Protein AF-A0A2V9Q1I7-F1 (afdb_monomer_lite)

Secondary structure (DSSP, 8-state):
--HHHHHHHTT--EEEE--TT----S-GGG---EEEE-TT-GGGTTHHHHHHS-TT-SSS--THHHHHHHHHT--

pLDDT: mean 85.2, std 11.43, range [52.09, 97.31]

Sequence (75 aa):
MALLQRVCELDLEGIVAKQKVGPYVIEREHSTWFKILNRGYSQKDGREELFERERHQEPVAGWHSCVLACEAVSE

Radius of gyration: 19.27 Å; chains: 1; bounding box: 58×26×42 Å

Foldseek 3Di:
DDPQVVCLVVLHQFDWDADPPDDDDPDPVRGPIDTDGDPVNDVVVCPVVVVVPPPQPDPDGDCVVVVVVVVVVVD

Structure (mmCIF, N/CA/C/O backbone):
data_AF-A0A2V9Q1I7-F1
#
_entry.id   AF-A0A2V9Q1I7-F1
#
loop_
_atom_site.group_PDB
_atom_site.id
_atom_site.type_symbol
_atom_site.label_atom_id
_atom_site.label_alt_id
_atom_site.label_comp_id
_atom_site.label_asym_id
_atom_site.label_entity_id
_atom_site.label_seq_id
_atom_site.pdbx_PDB_ins_code
_atom_site.Cartn_x
_atom_site.Cartn_y
_atom_site.Cartn_z
_atom_site.occupancy
_atom_site.B_iso_or_equiv
_atom_site.auth_seq_id
_atom_site.auth_comp_id
_atom_site.auth_asym_id
_atom_site.auth_atom_id
_atom_site.pdbx_PDB_model_num
ATOM 1 N N . MET A 1 1 ? -22.919 1.488 -4.512 1.00 59.25 1 MET A N 1
ATOM 2 C CA . MET A 1 1 ? -21.860 1.769 -3.519 1.00 59.25 1 MET A CA 1
ATOM 3 C C . MET A 1 1 ? -20.537 1.898 -4.249 1.00 59.25 1 MET A C 1
ATOM 5 O O . MET A 1 1 ? -20.242 1.043 -5.076 1.00 59.25 1 MET A O 1
ATOM 9 N N . ALA A 1 2 ? -19.799 2.987 -4.031 1.00 87.75 2 ALA A N 1
ATOM 10 C CA . ALA A 1 2 ? -18.518 3.226 -4.698 1.00 87.75 2 ALA A CA 1
ATOM 11 C C . ALA A 1 2 ? -17.397 2.399 -4.039 1.00 87.75 2 ALA A C 1
ATOM 13 O O . ALA A 1 2 ? -17.391 2.236 -2.822 1.00 87.75 2 ALA A O 1
ATOM 14 N N . LEU A 1 3 ? -16.435 1.897 -4.824 1.00 94.81 3 LEU A N 1
ATOM 15 C CA . LEU A 1 3 ? -15.358 1.013 -4.341 1.00 94.81 3 LEU A CA 1
ATOM 16 C C . LEU A 1 3 ? -14.573 1.608 -3.157 1.00 94.81 3 LEU A C 1
ATOM 18 O O . LEU A 1 3 ? -14.302 0.903 -2.191 1.00 94.81 3 LEU A O 1
ATOM 22 N N . LEU A 1 4 ? -14.263 2.909 -3.201 1.00 94.75 4 LEU A N 1
ATOM 23 C CA . LEU A 1 4 ? -13.534 3.595 -2.128 1.00 94.75 4 LEU A CA 1
ATOM 24 C C . LEU A 1 4 ? -14.289 3.570 -0.795 1.00 94.75 4 LEU A C 1
ATOM 26 O O . LEU A 1 4 ? -13.677 3.370 0.245 1.00 94.75 4 LEU A O 1
ATOM 30 N N . GLN A 1 5 ? -15.615 3.710 -0.819 1.00 96.44 5 GLN A N 1
ATOM 31 C CA . GLN A 1 5 ? -16.419 3.636 0.398 1.00 96.44 5 GLN A CA 1
ATOM 32 C C . GLN A 1 5 ? -16.285 2.258 1.052 1.00 96.44 5 GLN A C 1
ATOM 34 O O . GLN A 1 5 ? -16.068 2.169 2.256 1.00 96.44 5 GLN A O 1
ATOM 39 N N . ARG A 1 6 ? -16.329 1.183 0.253 1.00 96.94 6 ARG A N 1
ATOM 40 C CA . ARG A 1 6 ? -16.188 -0.178 0.779 1.00 96.94 6 ARG A CA 1
ATOM 41 C C . ARG A 1 6 ? -14.791 -0.447 1.344 1.00 96.94 6 ARG A C 1
ATOM 43 O O . ARG A 1 6 ? -14.664 -1.141 2.343 1.00 96.94 6 ARG A O 1
ATOM 50 N N . VAL A 1 7 ? -13.760 0.115 0.715 1.00 97.06 7 VAL A N 1
ATOM 51 C CA . VAL A 1 7 ? -12.371 0.084 1.204 1.00 97.06 7 VAL A CA 1
ATOM 52 C C . VAL A 1 7 ? -12.261 0.767 2.569 1.00 97.06 7 VAL A C 1
ATOM 54 O O . VAL A 1 7 ? -11.640 0.200 3.463 1.00 97.06 7 VAL A O 1
ATOM 57 N N . CYS A 1 8 ? -12.903 1.927 2.754 1.00 96.38 8 CYS A N 1
ATOM 58 C CA . CYS A 1 8 ? -12.931 2.618 4.044 1.00 96.38 8 CYS A CA 1
ATOM 59 C C . CYS A 1 8 ? -13.692 1.826 5.119 1.00 96.38 8 CYS A C 1
ATOM 61 O O . CYS A 1 8 ? -13.198 1.694 6.231 1.00 96.38 8 CYS A O 1
ATOM 63 N N . GLU A 1 9 ? -14.866 1.271 4.795 1.00 96.75 9 GLU A N 1
ATOM 64 C CA . GLU A 1 9 ? -15.673 0.455 5.724 1.00 96.75 9 GLU A CA 1
ATOM 65 C C . GLU A 1 9 ? -14.942 -0.799 6.226 1.00 96.75 9 GLU A C 1
ATOM 67 O O . GLU A 1 9 ? -15.229 -1.286 7.315 1.00 96.75 9 GLU A O 1
ATOM 72 N N . LEU A 1 10 ? -14.030 -1.339 5.415 1.00 96.56 10 LEU A N 1
ATOM 73 C CA . LEU A 1 10 ? -13.226 -2.518 5.736 1.00 96.56 10 LEU A CA 1
ATOM 74 C C . LEU A 1 10 ? -11.852 -2.173 6.325 1.00 96.56 10 LEU A C 1
ATOM 76 O O . LEU A 1 10 ? -11.057 -3.084 6.535 1.00 96.56 10 LEU A O 1
ATOM 80 N N . ASP A 1 11 ? -11.566 -0.888 6.550 1.00 96.62 11 ASP A N 1
ATOM 81 C CA . ASP A 1 11 ? -10.277 -0.398 7.049 1.00 96.62 11 ASP A CA 1
ATOM 82 C C . ASP A 1 11 ? -9.068 -0.901 6.232 1.00 96.62 11 ASP A C 1
ATOM 84 O O . ASP A 1 11 ? -8.025 -1.299 6.747 1.00 96.62 11 ASP A O 1
ATOM 88 N N . LEU A 1 12 ? -9.215 -0.904 4.906 1.00 96.56 12 LEU A N 1
ATOM 89 C CA . LEU A 1 12 ? -8.120 -1.213 3.989 1.00 96.56 12 LEU A CA 1
ATOM 90 C C . LEU A 1 12 ? -7.311 0.056 3.682 1.00 96.56 12 LEU A C 1
ATOM 92 O O . LEU A 1 12 ? -7.844 1.168 3.705 1.00 96.56 12 LEU A O 1
ATOM 96 N N . GLU A 1 13 ? -6.034 -0.110 3.317 1.00 96.31 13 GLU A N 1
ATOM 97 C CA . GLU A 1 13 ? -5.121 1.013 3.043 1.00 96.31 13 GLU A CA 1
ATOM 98 C C . GLU A 1 13 ? -5.603 1.918 1.897 1.00 96.31 13 GLU A C 1
ATOM 100 O O . GLU A 1 13 ? -5.436 3.139 1.939 1.00 96.31 13 GLU A O 1
ATOM 105 N N . GLY A 1 14 ? -6.184 1.340 0.843 1.00 96.62 14 GLY A N 1
ATOM 106 C CA . GLY A 1 14 ? -6.581 2.097 -0.336 1.00 96.62 14 GLY A CA 1
ATOM 107 C C . GLY A 1 14 ? -6.772 1.249 -1.588 1.00 96.62 14 GLY A C 1
ATOM 108 O O . GLY A 1 14 ? -6.920 0.030 -1.533 1.00 96.62 14 GLY A O 1
ATOM 109 N N . ILE A 1 15 ? -6.754 1.920 -2.738 1.00 97.31 15 ILE A N 1
ATOM 110 C CA . ILE A 1 15 ? -6.920 1.328 -4.069 1.00 97.31 15 ILE A CA 1
ATOM 111 C C . ILE A 1 15 ? -5.691 1.659 -4.911 1.00 97.31 15 ILE A C 1
ATOM 113 O O . ILE A 1 15 ? -5.236 2.802 -4.929 1.00 97.31 15 ILE A O 1
ATOM 117 N N . VAL A 1 16 ? -5.190 0.682 -5.665 1.00 96.25 16 VAL A N 1
ATOM 118 C CA . VAL A 1 16 ? -4.238 0.929 -6.755 1.00 96.25 16 VAL A CA 1
ATOM 119 C C . VAL A 1 16 ? -5.006 0.918 -8.072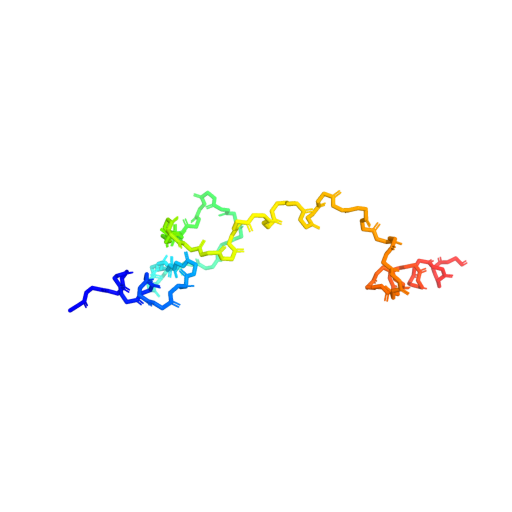 1.00 96.25 16 VAL A C 1
ATOM 121 O O . VAL A 1 16 ? -5.436 -0.135 -8.542 1.00 96.25 16 VAL A O 1
ATOM 124 N N . ALA A 1 17 ? -5.194 2.094 -8.663 1.00 95.44 17 ALA A N 1
ATOM 125 C CA . ALA A 1 17 ? -5.819 2.251 -9.968 1.00 95.44 17 ALA A CA 1
ATOM 126 C C . ALA A 1 17 ? -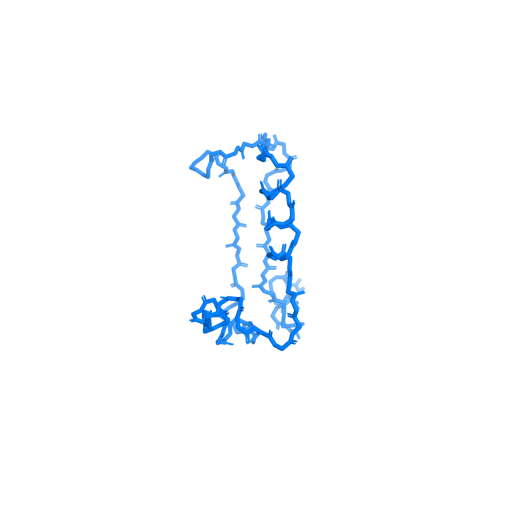4.758 2.104 -11.063 1.00 95.44 17 ALA A C 1
ATOM 128 O O . ALA A 1 17 ? -3.730 2.777 -11.026 1.00 95.44 17 ALA A O 1
ATOM 129 N N . LYS A 1 18 ? -5.009 1.225 -12.038 1.00 95.44 18 LYS A N 1
ATOM 130 C CA . LYS A 1 18 ? -4.097 0.946 -13.154 1.00 95.44 18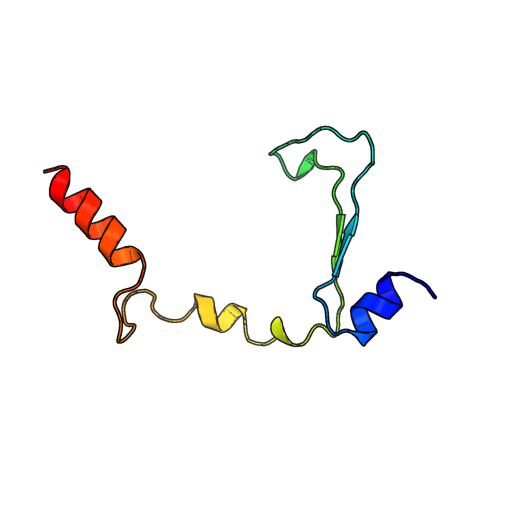 LYS A CA 1
ATOM 131 C C . LYS A 1 18 ? -4.831 1.102 -14.475 1.00 95.44 18 LYS A C 1
ATOM 133 O O . LYS A 1 18 ? -5.977 0.666 -14.602 1.00 95.44 18 LYS A O 1
ATOM 138 N N . GLN A 1 19 ? -4.164 1.662 -15.477 1.00 94.44 19 GLN A N 1
ATOM 139 C CA . GLN A 1 19 ? -4.682 1.624 -16.837 1.00 94.44 19 GLN A CA 1
ATOM 140 C C . GLN A 1 19 ? -4.652 0.180 -17.355 1.00 94.44 19 GLN A C 1
ATOM 142 O O . GLN A 1 19 ? -3.626 -0.490 -17.279 1.00 94.44 19 GLN A O 1
ATOM 147 N N . LYS A 1 20 ? -5.769 -0.293 -17.920 1.00 94.56 20 LYS A N 1
ATOM 148 C CA . LYS A 1 20 ? -5.928 -1.685 -18.382 1.00 94.56 20 LYS A CA 1
ATOM 149 C C . LYS A 1 20 ? -4.852 -2.137 -19.381 1.00 94.56 20 LYS A C 1
ATOM 151 O O . LYS A 1 20 ? -4.464 -3.296 -19.366 1.00 94.56 20 LYS A O 1
ATOM 156 N N . VAL A 1 21 ? -4.410 -1.229 -20.249 1.00 94.31 21 VAL A N 1
ATOM 157 C CA . VAL A 1 21 ? -3.419 -1.479 -21.314 1.00 94.31 21 VAL A CA 1
ATOM 158 C C . VAL A 1 21 ? -2.086 -0.765 -21.057 1.00 94.31 21 VAL A C 1
ATOM 160 O O . VAL A 1 21 ? -1.289 -0.605 -21.974 1.00 94.31 21 VAL A O 1
ATOM 163 N N . GLY A 1 22 ? -1.857 -0.284 -19.831 1.00 89.56 22 GLY A N 1
ATOM 164 C CA . GLY A 1 22 ? -0.627 0.427 -19.486 1.00 89.56 22 GLY A CA 1
ATOM 165 C C . GLY A 1 22 ? 0.583 -0.518 -19.449 1.00 89.56 22 GLY A C 1
ATOM 166 O O . GLY A 1 22 ? 0.453 -1.630 -18.928 1.00 89.56 22 GLY A O 1
ATOM 167 N N . PRO A 1 23 ? 1.753 -0.102 -19.966 1.00 91.25 23 PRO A N 1
ATOM 168 C CA . PRO A 1 23 ? 2.974 -0.893 -19.869 1.00 91.25 23 PRO A CA 1
ATOM 169 C C . PRO A 1 23 ? 3.450 -0.999 -18.413 1.00 91.25 23 PRO A C 1
ATOM 171 O O . PRO A 1 23 ? 3.168 -0.133 -17.582 1.00 91.25 23 PRO A O 1
ATOM 174 N N . TYR A 1 24 ? 4.194 -2.062 -18.106 1.00 91.62 24 TYR A N 1
ATOM 175 C CA . TYR A 1 24 ? 4.883 -2.190 -16.825 1.00 91.62 24 TYR A CA 1
ATOM 176 C C . TYR A 1 24 ? 6.205 -1.425 -16.902 1.00 91.62 24 TYR A C 1
ATOM 178 O O . TYR A 1 24 ? 7.119 -1.844 -17.608 1.00 91.62 24 TYR A O 1
ATOM 186 N N . VAL A 1 25 ? 6.291 -0.301 -16.197 1.00 93.56 25 VAL A N 1
ATOM 187 C CA . VAL A 1 25 ? 7.481 0.561 -16.150 1.00 93.56 25 VAL A CA 1
ATOM 188 C C . VAL A 1 25 ? 7.997 0.650 -14.721 1.00 93.56 25 VAL A C 1
ATOM 190 O O . VAL A 1 25 ? 7.210 0.611 -13.770 1.00 93.56 25 VAL A O 1
ATOM 193 N N . ILE A 1 26 ? 9.318 0.727 -14.570 1.00 89.19 26 ILE A N 1
ATOM 194 C CA . ILE A 1 26 ? 9.981 0.787 -13.261 1.00 89.19 26 ILE A CA 1
ATOM 195 C C . ILE A 1 26 ? 10.144 2.234 -12.785 1.00 89.19 26 ILE A C 1
ATOM 197 O O . ILE A 1 26 ? 10.140 2.497 -11.582 1.00 89.19 26 ILE A O 1
ATOM 201 N N . GLU A 1 27 ? 10.221 3.184 -13.716 1.00 92.88 27 GLU A N 1
ATOM 202 C CA . GLU A 1 27 ? 10.316 4.606 -13.429 1.00 92.88 27 GLU A CA 1
ATOM 203 C C . GLU A 1 27 ? 8.954 5.133 -12.975 1.00 92.88 27 GLU A C 1
ATOM 205 O O . GLU A 1 27 ? 7.982 5.183 -13.735 1.00 92.88 27 GLU A O 1
ATOM 210 N N . ARG A 1 28 ? 8.882 5.567 -11.713 1.00 85.12 28 ARG A N 1
ATOM 211 C CA . ARG A 1 28 ? 7.644 6.072 -11.102 1.00 85.12 28 ARG A CA 1
ATOM 212 C C . ARG A 1 28 ? 6.990 7.183 -11.925 1.00 85.12 28 ARG A C 1
ATOM 214 O O . ARG A 1 28 ? 5.770 7.217 -12.026 1.00 85.12 28 ARG A O 1
ATOM 221 N N . GLU A 1 29 ? 7.796 8.069 -12.498 1.00 88.12 29 GLU A N 1
ATOM 222 C CA . GLU A 1 29 ? 7.357 9.267 -13.233 1.00 88.12 29 GLU A CA 1
ATOM 223 C C . GLU A 1 29 ? 6.613 8.917 -14.528 1.00 88.12 29 GLU A C 1
ATOM 225 O O . GLU A 1 29 ? 5.791 9.688 -15.015 1.00 88.12 29 GLU A O 1
ATOM 230 N N . HIS A 1 30 ? 6.870 7.718 -15.050 1.00 87.62 30 HIS A N 1
ATOM 231 C CA . HIS A 1 30 ? 6.280 7.191 -16.274 1.00 87.62 30 HIS A CA 1
ATOM 232 C C . HIS A 1 30 ? 5.115 6.235 -15.985 1.00 87.62 30 HIS A C 1
ATOM 234 O O . HIS A 1 30 ? 4.405 5.818 -16.903 1.00 87.62 30 HIS A O 1
ATOM 240 N N . SER A 1 31 ? 4.909 5.864 -14.718 1.00 91.38 31 SER A N 1
ATOM 241 C CA . SER A 1 31 ? 3.848 4.945 -14.326 1.00 91.38 31 SER A CA 1
ATOM 242 C C . SER A 1 31 ? 2.483 5.618 -14.394 1.00 91.38 31 SER A C 1
ATOM 244 O O . SER A 1 31 ? 2.269 6.717 -13.889 1.00 91.38 31 SER A O 1
ATOM 246 N N . THR A 1 32 ? 1.515 4.905 -14.964 1.00 93.62 32 THR A N 1
ATOM 247 C CA . THR A 1 32 ? 0.103 5.316 -14.980 1.00 93.62 32 THR A CA 1
ATOM 248 C C . THR A 1 32 ? -0.663 4.817 -13.755 1.00 93.62 32 THR A C 1
ATOM 250 O O . THR A 1 32 ? -1.894 4.885 -13.713 1.00 93.62 32 THR A O 1
ATOM 253 N N . TRP A 1 33 ? 0.038 4.246 -12.771 1.00 95.31 33 TRP A N 1
ATOM 254 C CA . TRP A 1 33 ? -0.577 3.667 -11.586 1.00 95.31 33 TRP A CA 1
ATOM 255 C C . TRP A 1 33 ? -0.744 4.726 -10.503 1.00 95.31 33 TRP A C 1
ATOM 257 O O . TRP A 1 33 ? 0.222 5.342 -10.058 1.00 95.31 33 TRP A O 1
ATOM 267 N N . PHE A 1 34 ? -1.970 4.880 -10.013 1.00 94.06 34 PHE A N 1
ATOM 268 C CA . PHE A 1 34 ? -2.286 5.812 -8.937 1.00 94.06 34 PHE A CA 1
ATOM 269 C C . PHE A 1 34 ? -2.676 5.052 -7.675 1.00 94.06 34 PHE A C 1
ATOM 271 O O . PHE A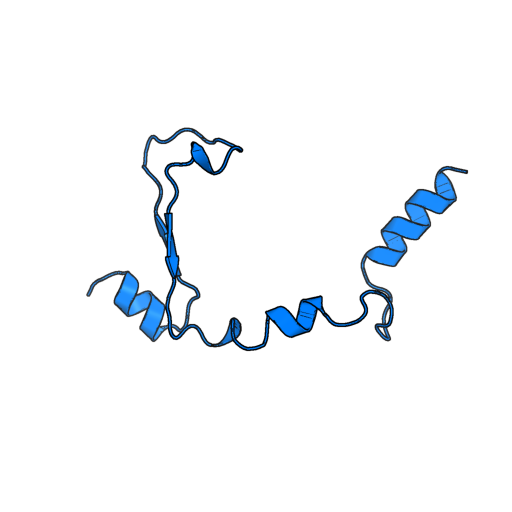 1 34 ? -3.535 4.169 -7.713 1.00 94.06 34 PHE A O 1
ATOM 278 N N . LYS A 1 35 ? -2.072 5.418 -6.541 1.00 95.00 35 LYS A N 1
ATOM 279 C CA . LYS A 1 35 ? -2.487 4.932 -5.222 1.00 95.00 35 LYS A CA 1
ATOM 280 C C . LYS A 1 35 ? -3.453 5.941 -4.603 1.00 95.00 35 LYS A C 1
ATOM 282 O O . LYS A 1 35 ? -3.074 7.072 -4.317 1.00 95.00 35 LYS A O 1
ATOM 287 N N . ILE A 1 36 ? -4.699 5.527 -4.408 1.00 95.94 36 ILE A N 1
ATOM 288 C CA . ILE A 1 36 ? -5.754 6.313 -3.767 1.00 95.94 36 ILE A CA 1
ATOM 289 C C . ILE A 1 36 ? -5.864 5.813 -2.331 1.00 95.94 36 ILE A C 1
ATOM 291 O O . ILE A 1 36 ? -6.290 4.682 -2.105 1.00 95.94 36 ILE A O 1
ATOM 295 N N . LEU A 1 37 ? -5.437 6.632 -1.375 1.00 95.25 37 LEU A N 1
ATOM 296 C CA . LEU A 1 37 ? -5.314 6.226 0.024 1.00 95.25 37 LEU A CA 1
ATOM 297 C C . LEU A 1 37 ? -6.602 6.482 0.814 1.00 95.25 37 LEU A C 1
ATOM 299 O O . LEU A 1 37 ? -7.207 7.552 0.712 1.00 95.25 37 LEU A O 1
ATOM 303 N N . ASN A 1 38 ? -6.969 5.518 1.656 1.00 95.88 38 ASN A N 1
ATOM 304 C CA . ASN A 1 38 ? -7.936 5.704 2.728 1.00 95.88 38 ASN A CA 1
ATOM 305 C C . ASN A 1 38 ? -7.287 6.551 3.836 1.00 95.88 38 ASN A C 1
ATOM 307 O O . ASN A 1 38 ? -6.340 6.131 4.502 1.00 95.88 38 ASN A O 1
ATOM 311 N N . ARG A 1 39 ? -7.801 7.767 4.052 1.00 93.50 39 ARG A N 1
ATOM 312 C CA . ARG A 1 39 ? -7.278 8.672 5.089 1.00 93.50 39 ARG A CA 1
ATOM 313 C C . ARG A 1 39 ? -7.477 8.140 6.506 1.00 93.50 39 ARG A C 1
ATOM 315 O O . ARG A 1 39 ? -6.690 8.517 7.366 1.00 93.50 39 ARG A O 1
ATOM 322 N N . GLY A 1 40 ? -8.485 7.303 6.731 1.00 94.44 40 GLY A N 1
ATOM 323 C CA . GLY A 1 40 ? -8.788 6.703 8.029 1.00 94.44 40 GLY A CA 1
ATOM 324 C C . GLY A 1 40 ? -8.171 5.323 8.243 1.00 94.44 40 GLY A C 1
ATOM 325 O O . GLY A 1 40 ? -8.577 4.660 9.184 1.00 94.44 40 GLY A O 1
ATOM 326 N N . TYR A 1 41 ? -7.256 4.873 7.375 1.00 95.56 41 TYR A N 1
ATOM 327 C CA . TYR A 1 41 ? -6.624 3.561 7.513 1.00 95.56 41 TYR A CA 1
ATOM 328 C C . TYR A 1 41 ? -5.853 3.450 8.833 1.00 95.56 41 TYR A C 1
ATOM 330 O O . TYR A 1 41 ? -4.878 4.179 9.002 1.00 95.56 41 TYR A O 1
ATOM 338 N N . SER A 1 42 ? -6.260 2.547 9.728 1.00 93.38 42 SER A N 1
ATOM 339 C CA . SER A 1 42 ? -5.747 2.511 11.107 1.00 93.38 42 SER A CA 1
ATOM 340 C C . SER A 1 42 ? -4.312 1.983 11.230 1.00 93.38 42 SER A C 1
ATOM 342 O O . SER A 1 42 ? -3.523 2.504 12.010 1.00 93.38 42 SER A O 1
ATOM 344 N N . GLN A 1 43 ? -3.914 0.992 10.424 1.00 89.94 43 GLN A N 1
ATOM 345 C CA . GLN A 1 43 ? -2.580 0.376 10.549 1.00 89.94 43 GLN A CA 1
ATOM 346 C C . GLN A 1 43 ? -1.428 1.241 10.012 1.00 89.94 43 GLN A C 1
ATOM 348 O O . GLN A 1 43 ? -0.271 0.809 10.046 1.00 89.94 43 GLN A O 1
ATOM 353 N N . LYS A 1 44 ? -1.703 2.416 9.430 1.00 87.19 44 LYS A N 1
ATOM 354 C CA . LYS A 1 44 ? -0.615 3.342 9.078 1.00 87.19 44 LYS A CA 1
ATOM 355 C C . LYS A 1 44 ? -0.095 4.093 10.299 1.00 87.19 44 LYS A C 1
ATOM 357 O O . LYS A 1 44 ? 1.047 4.526 10.255 1.00 87.19 44 LYS A O 1
ATOM 362 N N . ASP A 1 45 ? -0.922 4.277 11.325 1.00 85.44 45 ASP A N 1
ATOM 363 C CA . ASP A 1 45 ? -0.571 5.099 12.476 1.00 85.44 45 ASP A CA 1
ATOM 364 C C . ASP A 1 45 ? 0.543 4.393 13.269 1.00 85.44 45 ASP A C 1
ATOM 366 O O . ASP A 1 45 ? 0.416 3.215 13.611 1.00 85.44 45 ASP A O 1
ATOM 370 N N . GLY A 1 46 ? 1.671 5.078 13.493 1.00 81.56 46 GLY A N 1
ATOM 371 C CA . GLY A 1 46 ? 2.852 4.510 14.157 1.00 81.56 46 GLY A CA 1
ATOM 372 C C . GLY A 1 46 ? 3.671 3.541 13.291 1.00 81.56 46 GLY A C 1
ATOM 373 O O . GLY A 1 46 ? 4.610 2.911 13.779 1.00 81.56 46 GLY A O 1
ATOM 374 N N . ARG A 1 47 ? 3.359 3.395 11.993 1.00 82.00 47 ARG A N 1
ATOM 375 C CA . ARG A 1 47 ? 4.142 2.542 11.078 1.00 82.00 47 ARG A CA 1
ATOM 376 C C . ARG A 1 47 ? 5.553 3.092 10.869 1.00 82.00 47 ARG A C 1
ATOM 378 O O . ARG A 1 47 ? 6.485 2.312 10.696 1.00 82.00 47 ARG A O 1
ATOM 385 N N . GLU A 1 48 ? 5.709 4.407 10.840 1.00 78.00 48 GLU A N 1
ATOM 386 C CA . GLU A 1 48 ? 6.994 5.098 10.738 1.00 78.00 48 GLU A CA 1
ATOM 387 C C . GLU A 1 48 ? 7.936 4.731 11.892 1.00 78.00 48 GLU A C 1
ATOM 389 O O . GLU A 1 48 ? 9.105 4.432 11.650 1.00 78.00 48 GLU A O 1
ATOM 394 N N . GLU A 1 49 ? 7.406 4.597 13.110 1.00 76.12 49 GLU A N 1
ATOM 395 C CA . GLU A 1 49 ? 8.170 4.262 14.318 1.00 76.12 49 GLU A CA 1
ATOM 396 C C . GLU A 1 49 ? 8.768 2.843 14.258 1.00 76.12 49 GLU A C 1
ATOM 398 O O . GLU A 1 49 ? 9.818 2.566 14.842 1.00 76.12 49 GLU A O 1
ATOM 403 N N . LEU A 1 50 ? 8.145 1.924 13.505 1.00 70.69 50 LEU A N 1
ATOM 404 C CA . LEU A 1 50 ? 8.678 0.570 13.298 1.00 70.69 50 LEU A CA 1
ATOM 405 C C . LEU A 1 50 ? 9.999 0.571 12.526 1.00 70.69 50 LEU A C 1
ATOM 407 O O . LEU A 1 50 ? 10.808 -0.337 12.710 1.00 70.69 50 LEU A O 1
ATOM 411 N N . PHE A 1 51 ? 10.219 1.562 11.660 1.00 67.62 51 PHE A N 1
ATOM 412 C CA . PHE A 1 51 ? 11.453 1.679 10.883 1.00 67.62 51 PHE A CA 1
ATOM 413 C C . PHE A 1 51 ? 12.549 2.460 11.616 1.00 67.62 51 PHE A C 1
ATOM 415 O O . PHE A 1 51 ? 13.714 2.353 11.227 1.00 67.62 51 PHE A O 1
ATOM 422 N N . GLU A 1 52 ? 12.184 3.215 12.654 1.00 67.00 52 GLU A N 1
ATOM 423 C CA . GLU A 1 52 ? 13.104 3.966 13.518 1.00 67.00 52 GLU A CA 1
ATOM 424 C C . GLU A 1 52 ? 13.679 3.121 14.658 1.00 67.00 52 GLU A C 1
ATOM 426 O O . GLU A 1 52 ? 14.728 3.454 15.208 1.00 67.00 52 GLU A O 1
ATOM 431 N N . ARG A 1 53 ? 13.037 1.996 14.995 1.00 66.12 53 ARG A N 1
ATOM 432 C CA . ARG A 1 53 ? 13.636 0.993 15.880 1.00 66.12 53 ARG A CA 1
ATOM 433 C C . ARG A 1 53 ? 14.986 0.548 15.324 1.00 66.12 53 ARG A C 1
ATOM 435 O O . ARG A 1 53 ? 15.117 0.307 14.122 1.00 66.12 53 ARG A O 1
ATOM 442 N N . GLU A 1 54 ? 15.971 0.388 16.211 1.00 65.00 54 GLU A N 1
ATOM 443 C CA . GLU A 1 54 ? 17.247 -0.231 15.858 1.00 65.00 54 GLU A CA 1
ATOM 444 C C . GLU A 1 54 ? 16.988 -1.637 15.314 1.00 65.00 54 GLU A C 1
ATOM 446 O O . GLU A 1 54 ? 16.790 -2.612 16.046 1.00 65.00 54 GLU A O 1
ATOM 451 N N . ARG A 1 55 ? 16.974 -1.733 13.983 1.00 66.06 55 ARG A N 1
ATOM 452 C CA . ARG A 1 55 ? 17.039 -3.007 13.283 1.00 66.06 55 ARG A CA 1
ATOM 453 C C . ARG A 1 55 ? 18.272 -3.737 13.813 1.00 66.06 55 ARG A C 1
ATOM 455 O O . ARG A 1 55 ? 19.308 -3.114 14.022 1.00 66.06 55 ARG A O 1
ATOM 462 N N . HIS A 1 56 ? 18.146 -5.048 14.016 1.00 64.31 56 HIS A N 1
ATOM 463 C CA . HIS A 1 56 ? 19.217 -5.944 14.485 1.00 64.31 56 HIS A CA 1
ATOM 464 C C . HIS A 1 56 ? 19.433 -6.039 16.009 1.00 64.31 56 HIS A C 1
ATOM 466 O O . HIS A 1 56 ? 20.274 -6.829 16.423 1.00 64.31 56 HIS A O 1
ATOM 472 N N . GLN A 1 57 ? 18.638 -5.349 16.839 1.00 67.06 57 GLN A N 1
ATOM 473 C CA . GLN A 1 57 ? 18.604 -5.558 18.304 1.00 67.06 57 GLN A CA 1
ATOM 474 C C . GLN A 1 57 ? 17.419 -6.420 18.788 1.00 67.06 57 GLN A C 1
ATOM 476 O O . GLN A 1 57 ? 17.116 -6.490 19.979 1.00 67.06 57 GLN A O 1
ATOM 481 N N . GLU A 1 58 ? 16.704 -7.071 17.871 1.00 72.94 58 GLU A N 1
ATOM 482 C CA . GLU A 1 58 ? 15.567 -7.921 18.221 1.00 72.94 58 GLU A CA 1
ATOM 483 C C . GLU A 1 58 ? 16.029 -9.178 18.989 1.00 72.94 58 GLU A C 1
ATOM 485 O O . GLU A 1 58 ? 17.082 -9.733 18.670 1.00 72.94 58 GLU A O 1
ATOM 490 N N . PRO A 1 59 ? 15.241 -9.691 19.958 1.00 70.75 59 PRO A N 1
ATOM 491 C CA . PRO A 1 59 ? 15.594 -10.899 20.716 1.00 70.75 59 PRO A CA 1
ATOM 492 C C . PRO A 1 59 ? 15.789 -12.146 19.842 1.00 70.75 59 PRO A C 1
ATOM 494 O O . PRO A 1 59 ? 16.393 -13.126 20.274 1.00 70.75 59 PRO A O 1
ATOM 497 N N . VAL A 1 60 ? 15.235 -12.123 18.628 1.00 72.50 60 VAL A N 1
ATOM 498 C CA . VAL A 1 60 ? 15.356 -13.176 17.624 1.00 72.50 60 VAL A CA 1
ATOM 499 C C . VAL A 1 60 ? 16.080 -12.591 16.421 1.00 72.50 60 VAL A C 1
ATOM 501 O O . VAL A 1 60 ? 15.699 -11.539 15.913 1.00 72.50 60 VAL A O 1
ATOM 504 N N . ALA A 1 61 ? 17.110 -13.287 15.944 1.00 69.38 61 ALA A N 1
ATOM 505 C CA . ALA A 1 61 ? 17.834 -12.871 14.755 1.00 69.38 61 ALA A CA 1
ATOM 506 C C . ALA A 1 61 ? 16.901 -12.876 13.531 1.00 69.38 61 ALA A C 1
ATOM 508 O O . ALA A 1 61 ? 16.437 -13.926 13.088 1.00 69.38 61 ALA A O 1
ATOM 509 N N . GLY A 1 62 ? 16.633 -11.692 12.978 1.00 74.56 62 GLY A N 1
ATOM 510 C CA . GLY A 1 62 ? 15.910 -11.544 11.718 1.00 74.56 62 GLY A CA 1
ATOM 511 C C . GLY A 1 62 ? 16.756 -11.933 10.497 1.00 74.56 62 GLY A C 1
ATOM 512 O O . GLY A 1 62 ? 17.858 -12.479 10.604 1.00 74.56 62 GLY A O 1
ATOM 513 N N . TRP A 1 63 ? 16.272 -11.569 9.308 1.00 75.94 63 TRP A N 1
ATOM 514 C CA . TRP A 1 63 ? 16.909 -11.839 8.006 1.00 75.94 63 TRP A CA 1
ATOM 515 C C . TRP A 1 63 ? 18.351 -11.318 7.867 1.00 75.94 63 TRP A C 1
ATOM 517 O O . TRP A 1 63 ? 19.081 -11.755 6.982 1.00 75.94 63 TRP A O 1
ATOM 527 N N . HIS A 1 64 ? 18.789 -10.421 8.752 1.00 76.31 64 HIS A N 1
ATOM 528 C CA . HIS A 1 64 ? 20.177 -9.962 8.826 1.00 76.31 64 HIS A CA 1
ATOM 529 C C . HIS A 1 64 ? 21.173 -11.091 9.107 1.00 76.31 64 HIS A C 1
ATOM 531 O O . HIS A 1 64 ? 22.279 -11.053 8.586 1.00 76.31 64 HIS A O 1
ATOM 537 N N . SER A 1 65 ? 20.771 -12.130 9.847 1.00 79.00 65 SER A N 1
ATOM 538 C CA . SER A 1 65 ? 21.609 -13.320 10.048 1.00 79.00 65 SER A CA 1
ATOM 539 C C . SER A 1 65 ? 21.968 -14.013 8.731 1.00 79.00 65 SER A C 1
ATOM 541 O O . SER A 1 65 ? 23.101 -14.452 8.562 1.00 79.00 65 SER A O 1
ATOM 543 N N . CYS A 1 66 ? 21.039 -14.058 7.769 1.00 80.81 66 CYS A N 1
ATOM 544 C CA . CYS A 1 66 ? 21.305 -14.589 6.435 1.00 80.81 66 CYS A CA 1
ATOM 545 C C . CYS A 1 66 ? 22.260 -13.691 5.642 1.00 80.81 66 CYS A C 1
ATOM 547 O O . CYS A 1 66 ? 23.125 -14.210 4.949 1.00 80.81 66 CYS A O 1
ATOM 549 N N . VAL A 1 67 ? 22.133 -12.364 5.763 1.00 79.94 67 VAL A N 1
ATOM 550 C CA . VAL A 1 67 ? 23.049 -11.407 5.113 1.00 79.94 67 VAL A CA 1
ATOM 551 C C . VAL A 1 67 ? 24.472 -11.581 5.648 1.00 79.94 67 VAL A C 1
ATOM 553 O O . VAL A 1 67 ? 25.379 -11.818 4.857 1.00 79.94 67 VAL A O 1
ATOM 556 N N . LEU A 1 68 ? 24.642 -11.589 6.975 1.00 79.88 68 LEU A N 1
ATOM 557 C CA . LEU A 1 68 ? 25.938 -11.820 7.624 1.00 79.88 68 LEU A CA 1
ATOM 558 C C . LEU A 1 68 ? 26.541 -13.180 7.248 1.00 79.88 68 LEU A C 1
ATOM 560 O O . LEU A 1 68 ? 27.737 -13.281 6.996 1.00 79.88 68 LEU A O 1
ATOM 564 N N . ALA A 1 69 ? 25.721 -14.234 7.194 1.00 84.38 69 ALA A N 1
ATOM 565 C CA . ALA A 1 69 ? 26.180 -15.560 6.791 1.00 84.38 69 ALA A CA 1
ATOM 566 C C . ALA A 1 69 ? 26.645 -15.591 5.326 1.00 84.38 69 ALA A C 1
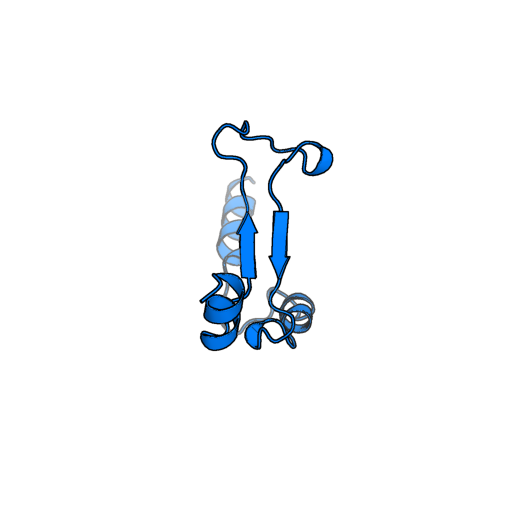ATOM 568 O O . ALA A 1 69 ? 27.646 -16.230 5.021 1.00 84.38 69 ALA A O 1
ATOM 569 N N . CYS A 1 70 ? 25.950 -14.903 4.416 1.00 82.44 70 CYS A N 1
ATOM 570 C CA . CYS A 1 70 ? 26.374 -14.797 3.019 1.00 82.44 70 CYS A CA 1
ATOM 571 C C . CYS A 1 70 ? 27.672 -13.989 2.858 1.00 82.44 70 CYS A C 1
ATOM 573 O O . CYS A 1 70 ? 28.520 -14.360 2.046 1.00 82.44 70 CYS A O 1
ATOM 575 N N . GLU A 1 71 ? 27.842 -12.916 3.633 1.00 83.31 71 GLU A N 1
ATOM 576 C CA . GLU A 1 71 ? 29.072 -12.113 3.654 1.00 83.31 71 GLU A CA 1
ATOM 577 C C . GLU A 1 71 ? 30.263 -12.927 4.181 1.00 83.31 71 GLU A C 1
ATOM 579 O O . GLU A 1 71 ? 31.302 -12.964 3.532 1.00 83.31 71 GLU A O 1
ATOM 584 N N . ALA A 1 72 ? 30.085 -13.674 5.276 1.00 81.88 72 ALA A N 1
ATOM 585 C CA . ALA A 1 72 ? 31.132 -14.509 5.877 1.00 81.88 72 ALA A CA 1
ATOM 586 C C . ALA A 1 72 ? 31.585 -15.698 5.006 1.00 81.88 72 ALA A C 1
ATOM 588 O O . ALA A 1 72 ? 32.660 -16.244 5.221 1.00 81.88 72 ALA A O 1
ATOM 589 N N . VAL A 1 73 ? 30.766 -16.134 4.043 1.00 80.50 73 VAL A N 1
ATOM 590 C CA . VAL A 1 73 ? 31.119 -17.200 3.080 1.00 80.50 73 VAL A CA 1
ATOM 591 C C . VAL A 1 73 ? 31.896 -16.644 1.876 1.00 80.50 73 VAL A C 1
ATOM 593 O O . VAL A 1 73 ? 32.434 -17.410 1.080 1.00 80.50 73 VAL A O 1
ATOM 596 N N . SER A 1 74 ? 31.938 -15.318 1.720 1.00 66.38 74 SER A N 1
ATOM 597 C CA . SER A 1 74 ? 32.592 -14.644 0.594 1.00 66.38 74 SER A CA 1
ATOM 598 C C . SER A 1 74 ? 34.046 -14.221 0.881 1.00 66.38 74 SER A C 1
ATOM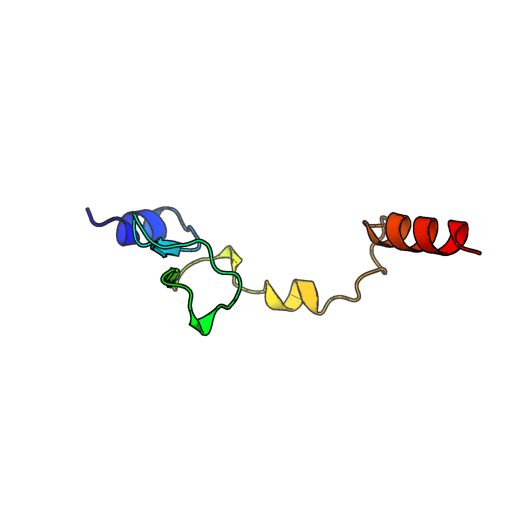 600 O O . SER A 1 74 ? 34.683 -13.661 -0.013 1.00 66.38 74 SER A O 1
ATOM 602 N N . GLU A 1 75 ? 34.562 -14.489 2.088 1.00 52.09 75 GLU A N 1
ATOM 603 C CA . GLU A 1 75 ? 35.986 -14.399 2.480 1.00 52.09 75 GLU A CA 1
ATOM 604 C C . GLU A 1 75 ? 36.695 -15.755 2.348 1.00 52.09 75 GLU A C 1
ATOM 606 O O . GLU A 1 75 ? 37.867 -15.757 1.901 1.00 52.09 75 GLU A O 1
#